Protein AF-A0A4Y2PWN1-F1 (afdb_monomer_lite)

InterPro domains:
  IPR002181 Fibrinogen, alpha/beta/gamma chain, C-terminal globular domain [PF00147] (29-82)
  IPR036056 Fibrinogen-like, C-terminal [SSF56496] (23-85)

Structure (mmCIF, N/CA/C/O backbone):
data_AF-A0A4Y2PWN1-F1
#
_entry.id   AF-A0A4Y2PWN1-F1
#
loop_
_atom_site.group_PDB
_atom_site.id
_atom_site.type_symbol
_atom_site.label_atom_id
_atom_site.label_alt_id
_atom_site.label_comp_id
_atom_site.label_asym_id
_atom_site.label_entity_id
_atom_site.label_seq_id
_atom_site.pdbx_PDB_ins_code
_atom_s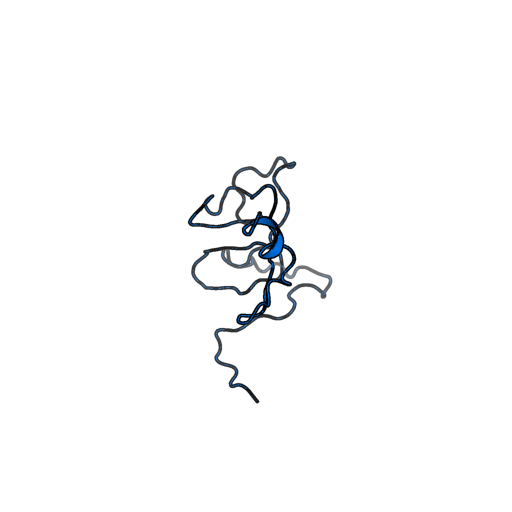ite.Cartn_x
_atom_site.Cartn_y
_atom_site.Cartn_z
_atom_site.occupancy
_atom_site.B_iso_or_equiv
_atom_site.auth_seq_id
_atom_site.auth_comp_id
_atom_site.auth_asym_id
_atom_site.auth_atom_id
_atom_site.pdbx_PDB_model_num
ATOM 1 N N . ARG A 1 1 ? 3.289 -3.353 26.428 1.00 36.75 1 ARG A N 1
ATOM 2 C CA . ARG A 1 1 ? 4.511 -3.913 25.803 1.00 36.75 1 ARG A CA 1
ATOM 3 C C . ARG A 1 1 ? 4.056 -5.117 24.985 1.00 36.75 1 ARG A C 1
ATOM 5 O O . ARG A 1 1 ? 3.662 -6.101 25.590 1.00 36.75 1 ARG A O 1
ATOM 12 N N . PHE A 1 2 ? 3.941 -4.991 23.663 1.00 30.86 2 PHE A N 1
ATOM 13 C CA . PHE A 1 2 ? 3.504 -6.098 22.799 1.00 30.86 2 PHE A CA 1
ATOM 14 C C . PHE A 1 2 ? 4.712 -6.987 22.457 1.00 30.86 2 PHE A C 1
ATOM 16 O O . PHE A 1 2 ? 5.807 -6.440 22.301 1.00 30.86 2 PHE A O 1
ATOM 23 N N . PRO A 1 3 ? 4.557 -8.322 22.396 1.00 35.69 3 PRO A N 1
ATOM 24 C CA . PRO A 1 3 ? 5.665 -9.226 22.122 1.00 35.69 3 PRO A CA 1
ATOM 25 C C . PRO A 1 3 ? 6.116 -9.063 20.667 1.00 35.69 3 PRO A C 1
ATOM 27 O O . PRO A 1 3 ? 5.306 -9.071 19.741 1.00 35.69 3 PRO A O 1
ATOM 30 N N . VAL A 1 4 ? 7.420 -8.867 20.476 1.00 42.16 4 VAL A N 1
ATOM 31 C CA . VAL A 1 4 ? 8.043 -8.792 19.154 1.00 42.16 4 VAL A CA 1
ATOM 32 C C . VAL A 1 4 ? 8.256 -10.222 18.673 1.00 42.16 4 VAL A C 1
ATOM 34 O O . VAL A 1 4 ? 9.286 -10.837 18.931 1.00 42.16 4 VAL A O 1
ATOM 37 N N . ASN A 1 5 ? 7.248 -10.773 18.008 1.00 39.56 5 ASN A N 1
ATOM 38 C CA . ASN A 1 5 ? 7.387 -12.019 17.266 1.00 39.56 5 ASN A CA 1
ATOM 39 C C . ASN A 1 5 ? 8.161 -11.684 15.981 1.00 39.56 5 ASN A C 1
ATOM 41 O O . ASN A 1 5 ? 7.864 -10.674 15.339 1.00 39.56 5 ASN A O 1
ATOM 45 N N . SER A 1 6 ? 9.136 -12.511 15.598 1.00 48.59 6 SER A N 1
ATOM 46 C CA . SER A 1 6 ? 10.117 -12.256 14.524 1.00 48.59 6 SER A CA 1
ATOM 47 C C . SER A 1 6 ? 9.549 -12.208 13.089 1.00 48.59 6 SER A C 1
ATOM 49 O O . SER A 1 6 ? 10.262 -12.498 12.133 1.00 48.59 6 SER A O 1
ATOM 51 N N . GLN A 1 7 ? 8.272 -11.863 12.918 1.00 43.41 7 GLN A N 1
ATOM 52 C CA . GLN A 1 7 ? 7.605 -11.682 11.625 1.00 43.41 7 GLN A CA 1
ATOM 53 C C . GLN A 1 7 ? 7.228 -10.222 11.331 1.00 43.41 7 GLN A C 1
ATOM 55 O O . GLN A 1 7 ? 6.675 -9.934 10.276 1.00 43.41 7 GLN A O 1
ATOM 60 N N . TRP A 1 8 ? 7.550 -9.279 12.220 1.00 44.53 8 TRP A N 1
ATOM 61 C CA . TRP A 1 8 ? 7.179 -7.870 12.056 1.00 44.53 8 TRP A CA 1
ATOM 62 C C . TRP A 1 8 ? 8.405 -6.968 11.916 1.00 44.53 8 TRP A C 1
ATOM 64 O O . TRP A 1 8 ? 8.633 -6.063 12.715 1.00 44.53 8 TRP A O 1
ATOM 74 N N . SER A 1 9 ? 9.200 -7.195 10.871 1.00 46.47 9 SER A N 1
ATOM 75 C CA . SER A 1 9 ? 10.255 -6.262 10.457 1.00 46.47 9 SER A CA 1
ATOM 76 C C . SER A 1 9 ? 9.642 -5.105 9.666 1.00 46.47 9 SER A C 1
ATOM 78 O O . SER A 1 9 ? 9.824 -4.992 8.458 1.00 46.47 9 SER A O 1
ATOM 80 N N . ALA A 1 10 ? 8.871 -4.250 10.333 1.00 59.16 10 ALA A N 1
ATOM 81 C CA . ALA A 1 10 ? 8.318 -3.039 9.736 1.00 59.16 10 ALA A CA 1
ATOM 82 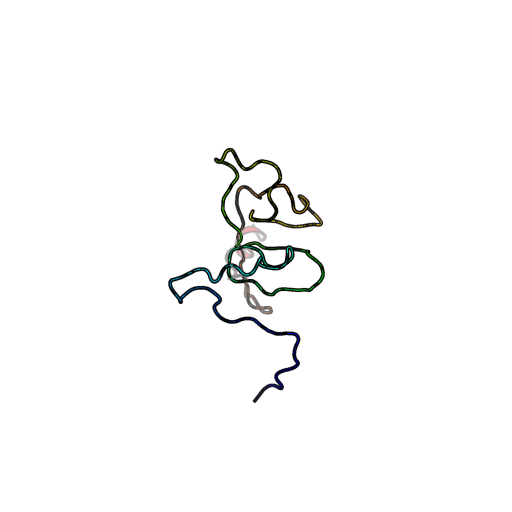C C . ALA A 1 10 ? 8.972 -1.808 10.369 1.00 59.16 10 ALA A C 1
ATOM 84 O O . ALA A 1 10 ? 8.355 -1.163 11.202 1.00 59.16 10 ALA A O 1
ATOM 85 N N . PHE A 1 11 ? 10.215 -1.482 9.998 1.00 42.69 11 PHE A N 1
ATOM 86 C CA . PHE A 1 11 ? 10.790 -0.151 10.234 1.00 42.69 11 PHE A CA 1
ATOM 87 C C . PHE A 1 11 ? 11.972 0.126 9.279 1.00 42.69 11 PHE A C 1
ATOM 89 O O . PHE A 1 11 ? 12.954 -0.605 9.255 1.00 42.69 11 PHE A O 1
ATOM 96 N N . LEU A 1 12 ? 11.825 1.190 8.476 1.00 45.53 12 LEU A N 1
ATOM 97 C CA . LEU A 1 12 ? 12.852 2.001 7.794 1.00 45.53 12 LEU A CA 1
ATOM 98 C C . LEU A 1 12 ? 14.095 1.291 7.203 1.00 45.53 12 LEU A C 1
ATOM 100 O O . LEU A 1 12 ? 15.171 1.346 7.784 1.00 45.53 12 LEU A O 1
ATOM 104 N N . HIS A 1 13 ? 14.016 0.820 5.953 1.00 45.59 13 HIS A N 1
ATOM 105 C CA . HIS A 1 13 ? 15.212 0.519 5.137 1.00 45.59 13 HIS A CA 1
ATOM 106 C C . HIS A 1 13 ? 15.675 1.680 4.239 1.00 45.59 13 HIS A C 1
ATOM 108 O O . HIS A 1 13 ? 16.362 1.473 3.240 1.00 45.59 13 HIS A O 1
ATOM 114 N N . ARG A 1 14 ? 15.336 2.937 4.557 1.00 46.06 14 ARG A N 1
ATOM 115 C CA . ARG A 1 14 ? 15.934 4.067 3.830 1.00 46.06 14 ARG A CA 1
ATOM 116 C C . ARG A 1 14 ? 16.146 5.298 4.700 1.00 46.06 14 ARG A C 1
ATOM 118 O O . ARG A 1 14 ? 15.362 6.242 4.676 1.00 46.06 14 ARG A O 1
ATOM 125 N N . ARG A 1 15 ? 17.266 5.291 5.426 1.00 39.78 15 ARG A N 1
ATOM 126 C CA . ARG A 1 15 ? 18.016 6.520 5.725 1.00 39.78 15 ARG A CA 1
ATOM 127 C C . ARG A 1 15 ? 19.537 6.332 5.839 1.00 39.78 15 ARG A C 1
ATOM 129 O O . ARG A 1 15 ? 20.194 7.191 6.408 1.00 39.78 15 ARG A O 1
ATOM 136 N N . SER A 1 16 ? 20.109 5.266 5.278 1.00 38.69 16 SER A N 1
ATOM 137 C CA . SER A 1 16 ? 21.560 5.164 5.091 1.00 38.69 16 SER A CA 1
ATOM 138 C C . SER A 1 16 ? 21.888 5.302 3.609 1.00 38.69 16 SER A C 1
ATOM 140 O O . SER A 1 16 ? 21.533 4.470 2.776 1.00 38.69 16 SER A O 1
ATOM 142 N N . SER A 1 17 ? 22.534 6.412 3.283 1.00 45.59 17 SER A N 1
ATOM 143 C CA . SER A 1 17 ? 23.409 6.537 2.126 1.00 45.59 17 SER A CA 1
ATOM 144 C C . SER A 1 17 ? 24.320 5.309 2.005 1.00 45.59 17 SER A C 1
ATOM 146 O O . SER A 1 17 ? 24.918 4.922 3.003 1.00 45.59 17 SER A O 1
ATOM 148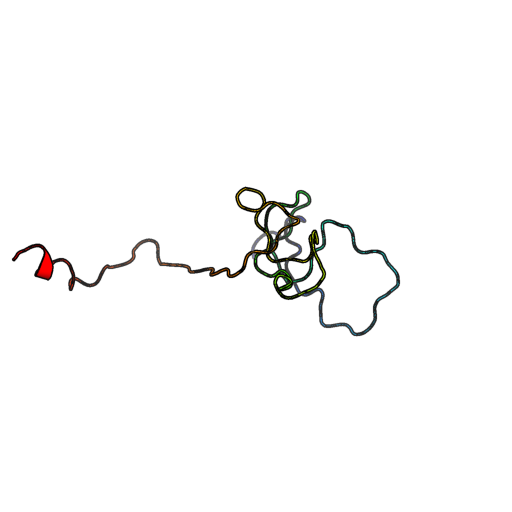 N N . GLN A 1 18 ? 24.469 4.805 0.774 1.00 43.81 18 GLN A N 1
ATOM 149 C CA . GLN A 1 18 ? 25.369 3.741 0.287 1.00 43.81 18 GLN A CA 1
ATOM 150 C C . GLN A 1 18 ? 24.737 2.342 0.130 1.00 43.81 18 GLN A C 1
ATOM 152 O O . GLN A 1 18 ? 24.308 1.744 1.114 1.00 43.81 18 GLN A O 1
ATOM 157 N N . PRO A 1 19 ? 24.714 1.780 -1.098 1.00 45.97 19 PRO A N 1
ATOM 158 C CA . PRO A 1 19 ? 24.396 0.378 -1.298 1.00 45.97 19 PRO A CA 1
ATOM 159 C C . PRO A 1 19 ? 25.660 -0.442 -1.019 1.00 45.97 19 PRO A C 1
ATOM 161 O O . PRO A 1 19 ? 26.627 -0.392 -1.784 1.00 45.97 19 PRO A O 1
ATOM 164 N N . THR A 1 20 ? 25.675 -1.217 0.062 1.00 43.06 20 THR A N 1
ATOM 165 C CA . THR A 1 20 ? 26.509 -2.421 0.077 1.00 43.06 20 THR A CA 1
ATOM 166 C C . THR A 1 20 ? 25.988 -3.341 -1.028 1.00 43.06 20 THR A C 1
ATOM 168 O O . THR A 1 20 ? 24.783 -3.441 -1.252 1.00 43.06 20 THR A O 1
ATOM 171 N N . LYS A 1 21 ? 26.902 -3.950 -1.788 1.00 48.56 21 LYS A N 1
ATOM 172 C CA . LYS A 1 21 ? 26.632 -4.785 -2.974 1.00 48.56 21 LYS A CA 1
ATOM 173 C C . LYS A 1 21 ? 25.972 -6.133 -2.628 1.00 48.56 21 LYS A C 1
ATOM 175 O O . LYS A 1 21 ? 26.291 -7.145 -3.242 1.00 48.56 21 LYS A O 1
ATOM 180 N N . GLU A 1 22 ? 25.096 -6.173 -1.635 1.00 54.94 22 GLU A N 1
ATOM 181 C CA . GLU A 1 22 ? 24.272 -7.340 -1.350 1.00 54.94 22 GLU A CA 1
ATOM 182 C C . GLU A 1 22 ? 23.006 -7.249 -2.199 1.00 54.94 22 GLU A C 1
ATOM 184 O O . GLU A 1 22 ? 22.250 -6.276 -2.136 1.00 54.94 22 GLU A O 1
ATOM 189 N N . SER A 1 23 ? 22.794 -8.253 -3.049 1.00 64.06 23 SER A N 1
ATOM 190 C CA . SER A 1 23 ? 21.553 -8.389 -3.801 1.00 64.06 23 SER A CA 1
ATOM 191 C C . SER A 1 23 ? 20.404 -8.529 -2.808 1.00 64.06 23 SER A C 1
ATOM 193 O O . SER A 1 23 ? 20.310 -9.530 -2.095 1.00 64.06 23 SER A O 1
ATOM 195 N N . LYS A 1 24 ? 19.528 -7.525 -2.750 1.00 69.25 24 LYS A N 1
ATOM 196 C CA . LYS A 1 24 ? 18.286 -7.618 -1.984 1.00 69.25 24 LYS A CA 1
ATOM 197 C C . LYS A 1 24 ? 17.486 -8.855 -2.447 1.00 69.25 24 LYS A C 1
ATOM 199 O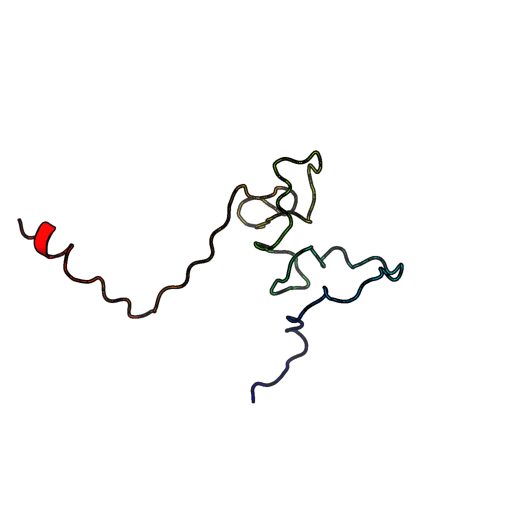 O . LYS A 1 24 ? 17.412 -9.088 -3.655 1.00 69.25 24 LYS A O 1
ATOM 204 N N . PRO A 1 25 ? 16.885 -9.637 -1.533 1.00 72.38 25 PRO A N 1
ATOM 205 C CA . PRO A 1 25 ? 15.964 -10.705 -1.906 1.00 72.38 25 PRO A CA 1
ATOM 206 C C . PRO A 1 25 ? 14.825 -10.171 -2.783 1.00 72.38 25 PRO A C 1
ATOM 208 O O . PRO A 1 25 ? 14.344 -9.062 -2.555 1.00 72.38 25 PRO A O 1
ATOM 211 N N . GLU A 1 26 ? 14.359 -10.971 -3.743 1.00 70.50 26 GLU A N 1
ATOM 212 C CA . GLU A 1 26 ? 13.318 -10.589 -4.715 1.00 70.50 26 GLU A CA 1
ATOM 213 C C . GLU A 1 26 ? 12.006 -10.130 -4.049 1.00 70.50 26 GLU A C 1
ATOM 215 O O . GLU A 1 26 ? 11.343 -9.202 -4.509 1.00 70.50 26 GLU A O 1
ATOM 220 N N . TRP A 1 27 ? 11.667 -10.706 -2.892 1.00 72.31 27 TRP A N 1
ATOM 221 C CA . TRP A 1 27 ? 10.488 -10.326 -2.112 1.00 72.31 27 TRP A CA 1
ATOM 222 C C . TRP A 1 27 ? 10.624 -8.965 -1.397 1.00 72.31 27 TRP A C 1
ATOM 224 O O . TRP A 1 27 ? 9.612 -8.403 -0.960 1.00 72.31 27 TRP A O 1
ATOM 234 N N . ILE A 1 28 ? 11.837 -8.395 -1.311 1.00 75.69 28 ILE A N 1
ATOM 235 C CA . ILE A 1 28 ? 12.082 -7.037 -0.801 1.00 75.69 28 ILE A CA 1
ATOM 236 C C . ILE A 1 28 ? 11.883 -6.019 -1.930 1.00 75.69 28 ILE A C 1
ATOM 238 O O . ILE A 1 28 ? 12.784 -5.681 -2.709 1.00 75.69 28 ILE A O 1
ATOM 242 N N . ARG A 1 29 ? 10.663 -5.488 -1.972 1.00 79.81 29 ARG A N 1
ATOM 243 C CA . ARG A 1 29 ? 10.223 -4.459 -2.919 1.00 79.81 29 ARG A CA 1
ATOM 244 C C . ARG A 1 29 ? 10.464 -3.050 -2.376 1.00 79.81 29 ARG A C 1
ATOM 246 O O . ARG A 1 29 ? 10.631 -2.848 -1.174 1.00 79.81 29 ARG A O 1
ATOM 253 N N . SER A 1 30 ? 10.500 -2.073 -3.278 1.00 83.31 30 SER A N 1
ATOM 254 C CA . SER A 1 30 ? 10.555 -0.654 -2.919 1.00 83.31 30 SER A CA 1
ATOM 255 C C . SER A 1 30 ? 9.348 -0.210 -2.082 1.00 83.31 30 SER A C 1
ATOM 257 O O . SER A 1 30 ? 8.244 -0.728 -2.237 1.00 83.31 30 SER A O 1
ATOM 259 N N . GLY A 1 31 ? 9.571 0.794 -1.228 1.00 85.31 31 GLY A N 1
ATOM 260 C CA . GLY A 1 31 ? 8.556 1.337 -0.323 1.00 85.31 31 GLY A CA 1
ATOM 261 C C . GLY A 1 31 ? 8.487 0.620 1.025 1.00 85.31 31 GLY A C 1
ATOM 262 O O . GLY A 1 31 ? 8.807 -0.557 1.151 1.00 85.31 31 GLY A O 1
ATOM 263 N N . GLY A 1 32 ? 8.090 1.343 2.075 1.00 86.81 32 GLY A N 1
ATOM 264 C CA . GLY A 1 32 ? 7.813 0.720 3.371 1.00 86.81 32 GLY A CA 1
ATOM 265 C C . GLY A 1 32 ? 6.502 -0.056 3.299 1.00 86.81 32 GLY A C 1
ATOM 266 O O . GLY A 1 32 ? 5.486 0.520 2.922 1.00 86.81 32 GLY A O 1
ATOM 267 N N . TRP A 1 33 ? 6.499 -1.337 3.658 1.00 89.12 33 TRP A N 1
ATOM 268 C CA . TRP A 1 33 ? 5.302 -2.175 3.603 1.00 89.12 33 TRP A CA 1
ATOM 269 C C . TRP A 1 33 ? 5.298 -3.220 4.722 1.00 89.12 33 TRP A C 1
ATOM 271 O O . TRP A 1 33 ? 6.345 -3.536 5.288 1.00 89.12 33 TRP A O 1
ATOM 281 N N . TRP A 1 34 ? 4.128 -3.776 5.032 1.00 86.75 34 TRP A N 1
ATOM 282 C CA . TRP A 1 34 ? 4.027 -4.973 5.868 1.00 86.75 34 TRP A CA 1
ATOM 283 C C . TRP A 1 34 ? 4.414 -6.190 5.025 1.00 86.75 34 TRP A C 1
ATOM 285 O O . TRP A 1 34 ? 3.602 -6.730 4.273 1.00 86.75 34 TRP A O 1
ATOM 295 N N . LEU A 1 35 ? 5.695 -6.556 5.084 1.00 79.62 35 LEU A N 1
ATOM 296 C CA . LEU A 1 35 ? 6.273 -7.597 4.240 1.00 79.62 35 LEU A CA 1
ATOM 297 C C . LEU A 1 35 ? 5.892 -9.004 4.712 1.00 79.62 35 LEU A C 1
ATOM 299 O O . LEU A 1 35 ? 5.725 -9.263 5.901 1.00 79.62 35 LEU A O 1
ATOM 303 N N . ASN A 1 36 ? 5.809 -9.917 3.749 1.00 79.31 36 ASN A N 1
ATOM 304 C CA . ASN A 1 36 ? 5.628 -11.347 3.952 1.00 79.31 36 ASN A CA 1
ATOM 305 C C . ASN A 1 36 ? 6.589 -12.091 3.005 1.00 79.31 36 ASN A C 1
ATOM 307 O O . ASN A 1 36 ? 6.949 -11.558 1.955 1.00 79.31 36 ASN A O 1
ATOM 311 N N . HIS A 1 37 ? 6.992 -13.308 3.371 1.00 77.50 37 HIS A N 1
ATOM 312 C CA . HIS A 1 37 ? 7.806 -14.190 2.530 1.00 77.50 37 HIS A CA 1
ATOM 313 C C . HIS A 1 37 ? 7.094 -1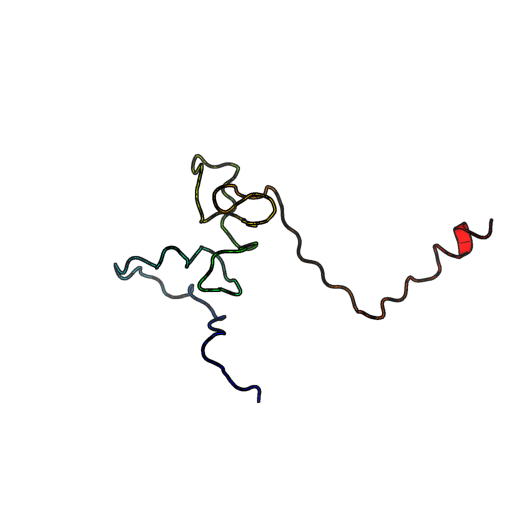4.576 1.223 1.00 77.50 37 HIS A C 1
ATOM 315 O O . HIS A 1 37 ? 7.751 -14.829 0.220 1.00 77.50 37 HIS A O 1
ATOM 321 N N . ILE A 1 38 ? 5.755 -14.571 1.222 1.00 79.88 38 ILE A N 1
ATOM 322 C CA . ILE A 1 38 ? 4.934 -14.698 0.015 1.00 79.88 38 ILE A CA 1
ATOM 323 C C . ILE A 1 38 ? 4.555 -13.298 -0.461 1.00 79.88 38 ILE A C 1
ATOM 325 O O . ILE A 1 38 ? 3.925 -12.520 0.265 1.00 79.88 38 ILE A O 1
ATOM 329 N N . MET A 1 39 ? 4.921 -12.981 -1.700 1.00 76.50 39 MET A N 1
ATOM 330 C CA . MET A 1 39 ? 4.532 -11.728 -2.336 1.00 76.50 39 MET A CA 1
ATOM 331 C C . MET A 1 39 ? 3.006 -11.705 -2.464 1.00 76.50 39 MET A C 1
ATOM 333 O O . MET A 1 39 ? 2.389 -12.690 -2.841 1.00 76.50 39 MET A O 1
ATOM 337 N N . THR A 1 40 ? 2.368 -10.602 -2.078 1.00 86.19 40 THR A N 1
ATOM 338 C CA . THR A 1 40 ? 0.897 -10.476 -2.127 1.00 86.19 40 THR A CA 1
ATOM 339 C C . THR A 1 40 ? 0.497 -9.090 -2.600 1.00 86.19 40 THR A C 1
ATOM 341 O O . THR A 1 40 ? -0.100 -8.929 -3.656 1.00 86.19 40 THR A O 1
ATOM 344 N N . THR A 1 41 ? 0.887 -8.054 -1.869 1.00 89.81 41 THR A N 1
ATOM 345 C CA . THR A 1 41 ? 0.614 -6.667 -2.250 1.00 89.81 41 THR A CA 1
ATOM 346 C C . THR A 1 41 ? 1.774 -5.765 -1.849 1.00 89.81 41 THR A C 1
ATOM 348 O O . THR A 1 41 ? 2.585 -6.144 -1.001 1.00 89.81 41 THR A O 1
ATOM 351 N N . SER A 1 42 ? 1.896 -4.624 -2.514 1.00 91.12 42 SER A N 1
ATOM 352 C CA . SER A 1 42 ? 2.733 -3.500 -2.106 1.00 91.12 42 SER A CA 1
ATOM 353 C C . SER A 1 42 ? 2.100 -2.232 -2.666 1.00 91.12 42 SER A C 1
ATOM 355 O O . SER A 1 42 ? 2.344 -1.871 -3.816 1.00 91.12 42 SER A O 1
ATOM 357 N N . LEU A 1 43 ? 1.253 -1.566 -1.877 1.00 92.81 43 LEU A N 1
ATOM 358 C CA . LEU A 1 43 ? 0.602 -0.323 -2.318 1.00 92.81 43 LEU A CA 1
ATOM 359 C C . LEU A 1 43 ? 1.527 0.901 -2.185 1.00 92.81 43 LEU A C 1
ATOM 361 O O . LEU A 1 43 ? 1.202 1.976 -2.668 1.00 92.81 43 LEU A O 1
ATOM 365 N N . ASN A 1 44 ? 2.702 0.719 -1.571 1.00 91.94 44 ASN A N 1
ATOM 366 C CA . ASN A 1 44 ? 3.749 1.736 -1.439 1.00 91.94 44 ASN A CA 1
ATOM 367 C C . ASN A 1 44 ? 4.912 1.531 -2.431 1.00 91.94 44 ASN A C 1
ATOM 369 O O . ASN A 1 44 ? 5.980 2.115 -2.244 1.00 91.94 44 ASN A O 1
ATOM 373 N N . GLY A 1 45 ? 4.729 0.683 -3.450 1.00 89.75 45 GLY A N 1
ATOM 374 C CA . GLY A 1 45 ? 5.710 0.471 -4.515 1.00 89.75 45 GLY A CA 1
ATOM 375 C C . GLY A 1 45 ? 5.977 1.725 -5.355 1.00 89.75 45 GLY A C 1
ATOM 376 O O . GLY A 1 45 ? 5.335 2.765 -5.204 1.00 89.75 45 GLY A O 1
ATOM 377 N N . LEU A 1 46 ? 6.950 1.637 -6.259 1.00 89.56 46 LEU A N 1
ATOM 378 C CA . LEU A 1 46 ? 7.268 2.706 -7.202 1.00 89.56 46 LEU A CA 1
ATOM 379 C C . LEU A 1 46 ? 6.103 2.927 -8.176 1.00 89.56 46 LEU A C 1
ATOM 381 O O . LEU A 1 46 ? 5.531 1.978 -8.705 1.00 89.56 46 LEU A O 1
ATOM 385 N N . ASN A 1 47 ? 5.798 4.184 -8.488 1.00 87.75 47 ASN A N 1
ATOM 386 C CA . ASN A 1 47 ? 4.871 4.508 -9.567 1.00 87.75 47 ASN A CA 1
ATOM 387 C C . ASN A 1 47 ? 5.593 4.368 -10.921 1.00 87.75 47 ASN A C 1
ATOM 389 O O . ASN A 1 47 ? 6.343 5.261 -11.314 1.00 87.75 47 ASN A O 1
ATOM 393 N N . ILE A 1 48 ? 5.411 3.227 -11.592 1.00 85.25 48 ILE A N 1
ATOM 394 C CA . ILE A 1 48 ? 6.161 2.853 -12.809 1.00 85.25 48 ILE A CA 1
ATOM 395 C C . ILE A 1 48 ? 5.320 2.819 -14.092 1.00 85.25 48 ILE A C 1
ATOM 397 O O . ILE A 1 48 ? 5.858 2.535 -15.156 1.00 85.25 48 ILE A O 1
ATOM 401 N N . LEU A 1 49 ? 4.026 3.135 -14.029 1.00 78.19 49 LEU A N 1
ATOM 402 C CA . LEU A 1 49 ? 3.128 3.064 -15.193 1.00 78.19 49 LEU A CA 1
ATOM 403 C C . LEU A 1 49 ? 3.505 3.996 -16.344 1.00 78.19 49 LEU A C 1
ATOM 405 O O . LEU A 1 49 ? 3.252 3.671 -17.497 1.00 78.19 49 LEU A O 1
ATOM 409 N N . SER A 1 50 ? 4.120 5.135 -16.036 1.00 73.69 50 SER A N 1
ATOM 410 C CA . SER A 1 50 ? 4.605 6.089 -17.041 1.00 73.69 50 SER A CA 1
ATOM 411 C C . SER A 1 50 ? 6.062 5.842 -17.438 1.00 73.69 50 SER A C 1
ATOM 413 O O . SER A 1 50 ? 6.688 6.714 -18.037 1.00 73.69 50 SER A O 1
ATOM 415 N N . THR A 1 51 ? 6.630 4.699 -17.051 1.00 77.88 51 THR A N 1
ATOM 416 C CA . THR A 1 51 ? 8.022 4.343 -17.334 1.00 77.88 51 THR A CA 1
ATOM 417 C C . THR A 1 51 ? 8.085 3.164 -18.293 1.00 77.88 51 THR A C 1
ATOM 419 O O . THR A 1 51 ? 7.156 2.373 -18.414 1.00 77.88 51 THR A O 1
ATOM 422 N N . ASP A 1 52 ? 9.234 3.021 -18.928 1.00 72.69 52 ASP A N 1
ATOM 423 C CA . ASP A 1 52 ? 9.671 1.891 -19.743 1.00 72.69 52 ASP A CA 1
ATOM 424 C C . ASP A 1 52 ? 9.847 0.581 -18.949 1.00 72.69 52 ASP A C 1
ATOM 426 O O . ASP A 1 52 ? 10.088 -0.479 -19.529 1.00 72.69 52 ASP A O 1
ATOM 430 N N . LYS A 1 53 ? 9.677 0.618 -17.621 1.00 67.25 53 LYS A N 1
ATOM 431 C CA . LYS A 1 53 ? 9.718 -0.561 -16.747 1.00 67.25 53 LYS A CA 1
ATOM 432 C C . LYS A 1 53 ? 8.411 -1.346 -16.826 1.00 67.25 53 LYS A C 1
ATOM 434 O O . LYS A 1 53 ? 7.603 -1.342 -15.897 1.00 67.25 53 LYS A O 1
ATOM 439 N N . VAL A 1 54 ? 8.223 -2.043 -17.937 1.00 64.25 54 VAL A N 1
ATOM 440 C CA . VAL A 1 54 ? 7.165 -3.045 -18.095 1.00 64.25 54 VAL A CA 1
ATOM 441 C C . VAL A 1 54 ? 7.567 -4.306 -17.314 1.00 64.25 54 VAL A C 1
ATOM 443 O O . VAL A 1 54 ? 8.747 -4.645 -17.255 1.00 64.25 54 VAL A O 1
ATOM 446 N N . GLN A 1 55 ? 6.607 -4.986 -16.681 1.00 70.19 55 GLN A N 1
ATOM 447 C CA . GLN A 1 55 ? 6.823 -6.245 -15.947 1.00 70.19 55 GLN A CA 1
ATOM 448 C C . GLN A 1 55 ? 7.796 -6.170 -14.753 1.00 70.19 55 GLN A C 1
ATOM 450 O O . GLN A 1 55 ? 8.625 -7.053 -14.538 1.00 70.19 55 GLN A O 1
ATOM 455 N N . SER A 1 56 ? 7.692 -5.124 -13.931 1.00 79.06 56 SER A N 1
ATOM 456 C CA . SER A 1 56 ? 8.519 -4.980 -12.726 1.00 79.06 56 SER A CA 1
ATOM 457 C C . SER A 1 56 ? 7.722 -5.209 -11.444 1.00 79.06 56 SER A C 1
ATOM 459 O O . SER A 1 56 ? 6.667 -4.615 -11.237 1.00 79.06 56 SER A O 1
ATOM 461 N N . MET A 1 57 ? 8.298 -5.986 -10.522 1.00 82.81 57 MET A N 1
ATOM 462 C CA . MET A 1 57 ? 7.754 -6.207 -9.174 1.00 82.81 57 MET A CA 1
ATOM 463 C C . MET A 1 57 ? 7.967 -5.027 -8.222 1.00 82.81 57 MET A C 1
ATOM 465 O O . MET A 1 57 ? 7.481 -5.037 -7.091 1.00 82.81 57 MET A O 1
ATOM 469 N N . GLU A 1 58 ? 8.685 -3.995 -8.664 1.00 85.38 58 GLU A N 1
ATOM 470 C CA . GLU A 1 58 ? 8.897 -2.775 -7.885 1.00 85.38 58 GLU A CA 1
ATOM 471 C C . GLU A 1 58 ? 7.672 -1.857 -7.876 1.00 85.38 58 GLU A C 1
ATOM 473 O O . GLU A 1 58 ? 7.667 -0.886 -7.122 1.00 85.38 58 GLU A O 1
ATOM 478 N N . GLY A 1 59 ? 6.669 -2.143 -8.712 1.00 90.12 59 GLY A N 1
ATOM 479 C CA . GLY A 1 59 ? 5.473 -1.330 -8.887 1.00 90.12 59 GLY A CA 1
ATOM 480 C C . GLY A 1 59 ? 4.484 -1.364 -7.719 1.00 90.12 59 GLY A C 1
ATOM 481 O O . GLY A 1 59 ? 4.606 -2.139 -6.763 1.00 90.12 59 GLY A O 1
ATOM 482 N N . ILE A 1 60 ? 3.441 -0.546 -7.839 1.00 91.94 60 ILE A N 1
ATOM 483 C CA . ILE A 1 60 ? 2.273 -0.569 -6.953 1.00 91.94 60 ILE A CA 1
ATOM 484 C C . ILE A 1 60 ? 1.442 -1.813 -7.291 1.00 91.94 60 ILE A C 1
ATOM 486 O O . ILE A 1 60 ? 0.789 -1.842 -8.325 1.00 91.94 60 ILE A O 1
ATOM 490 N N . THR A 1 61 ? 1.469 -2.858 -6.466 1.00 91.12 61 THR A N 1
ATOM 491 C CA . THR A 1 61 ? 1.034 -4.209 -6.887 1.00 91.12 61 THR A CA 1
ATOM 492 C C . THR A 1 61 ? -0.001 -4.841 -5.964 1.00 91.12 61 THR A C 1
ATOM 494 O O . THR A 1 61 ? 0.007 -4.640 -4.743 1.00 91.12 61 THR A O 1
ATOM 497 N N . TRP A 1 62 ? -0.879 -5.663 -6.546 1.00 92.06 62 TRP A N 1
ATOM 498 C CA . TRP A 1 62 ? -1.899 -6.434 -5.834 1.00 92.06 62 TRP A CA 1
ATOM 499 C C . TRP A 1 62 ? -2.168 -7.753 -6.569 1.00 92.06 62 TRP A C 1
ATOM 501 O O . TRP A 1 62 ? -2.892 -7.776 -7.562 1.00 92.06 62 TRP A O 1
ATOM 511 N N . LEU A 1 63 ? -1.653 -8.859 -6.018 1.00 90.00 63 LEU A N 1
ATOM 512 C CA . LEU A 1 63 ? -1.707 -10.209 -6.594 1.00 90.00 63 LEU A CA 1
ATOM 513 C C . LEU A 1 63 ? -3.093 -10.593 -7.111 1.00 90.00 63 LEU A C 1
ATOM 515 O O . LEU A 1 63 ? -3.258 -10.900 -8.283 1.00 90.00 63 LEU A O 1
ATOM 519 N N . THR A 1 64 ? -4.101 -10.556 -6.241 1.00 90.50 64 THR A N 1
ATOM 520 C CA . THR A 1 64 ? -5.449 -11.044 -6.563 1.00 90.50 64 THR A CA 1
ATOM 521 C C . THR A 1 64 ? -6.246 -10.115 -7.482 1.00 90.50 64 THR A C 1
ATOM 523 O O . THR A 1 64 ? -7.426 -10.368 -7.700 1.00 90.50 64 THR A O 1
ATOM 526 N N . PHE A 1 65 ? -5.650 -9.025 -7.971 1.00 90.38 65 PHE A N 1
ATOM 527 C CA . PHE A 1 65 ? -6.304 -8.077 -8.872 1.00 90.38 65 PHE A CA 1
ATOM 528 C C . PHE A 1 65 ? -5.515 -7.866 -10.169 1.00 90.38 65 PHE A C 1
ATOM 530 O O . PHE A 1 65 ? -6.059 -8.079 -11.246 1.00 90.38 65 PHE A O 1
ATOM 537 N N . GLY A 1 66 ? -4.244 -7.468 -10.074 1.00 85.94 66 GLY A N 1
ATOM 538 C CA . GLY A 1 66 ? -3.412 -7.080 -11.220 1.00 85.94 66 GLY A CA 1
ATOM 539 C C . GLY A 1 66 ? -2.080 -7.823 -11.330 1.00 85.94 66 GLY A C 1
ATOM 540 O O . GLY A 1 66 ? -1.254 -7.432 -12.152 1.00 85.94 66 GLY A O 1
ATOM 541 N N . ASP A 1 67 ? -1.869 -8.875 -10.531 1.00 86.44 67 ASP A N 1
ATOM 542 C CA . ASP A 1 67 ? -0.594 -9.599 -10.407 1.00 86.44 67 ASP A CA 1
ATOM 543 C C . ASP A 1 67 ? 0.549 -8.729 -9.810 1.00 86.44 67 ASP A C 1
ATOM 545 O O . ASP A 1 67 ? 0.321 -7.632 -9.282 1.00 86.44 67 ASP A O 1
ATOM 549 N N . PHE A 1 68 ? 1.788 -9.233 -9.810 1.00 84.94 68 PHE A N 1
ATOM 550 C CA . PHE A 1 68 ? 2.985 -8.546 -9.304 1.00 84.94 68 PHE A CA 1
ATOM 551 C C . PHE A 1 68 ? 3.720 -7.720 -10.346 1.00 84.94 68 PHE A C 1
ATOM 553 O O . PHE A 1 68 ? 4.554 -6.899 -9.985 1.00 84.94 68 PHE A O 1
ATOM 560 N N . GLN A 1 69 ? 3.483 -7.978 -11.625 1.00 83.56 69 GLN A N 1
ATOM 561 C CA . GLN A 1 69 ? 4.265 -7.381 -12.705 1.00 83.56 69 GLN A CA 1
ATOM 562 C C . GLN A 1 69 ? 3.614 -6.123 -13.287 1.00 83.56 69 GLN A C 1
ATOM 564 O O . GLN A 1 69 ? 4.286 -5.341 -13.961 1.00 83.56 69 GLN A O 1
ATOM 569 N N . ASN A 1 70 ? 2.332 -5.895 -12.986 1.00 81.31 70 ASN A N 1
ATOM 570 C CA . ASN A 1 70 ? 1.610 -4.703 -13.406 1.00 81.31 70 ASN A CA 1
ATOM 571 C C . ASN A 1 70 ? 1.453 -3.745 -12.230 1.00 81.31 70 ASN A C 1
ATOM 573 O O . ASN A 1 70 ? 0.927 -4.102 -11.174 1.00 81.31 70 ASN A O 1
ATOM 577 N N . SER A 1 71 ? 1.882 -2.503 -12.433 1.00 89.44 71 SER A N 1
ATOM 578 C CA . SER A 1 71 ? 1.634 -1.446 -11.463 1.00 89.44 71 SER A CA 1
ATOM 579 C C . SER A 1 71 ? 0.218 -0.896 -11.627 1.00 89.44 71 SER A C 1
ATOM 581 O O . SER A 1 71 ? -0.236 -0.652 -12.742 1.00 89.44 71 SER A O 1
ATOM 583 N N . LEU A 1 72 ? -0.461 -0.653 -10.509 1.00 90.31 72 LEU A N 1
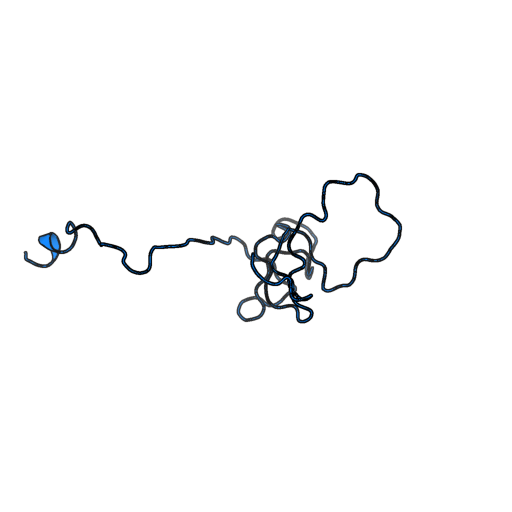ATOM 584 C CA . LEU A 1 72 ? -1.742 0.046 -10.447 1.00 90.31 72 LEU A CA 1
ATOM 585 C C . LEU A 1 72 ? -1.553 1.543 -10.708 1.00 90.31 72 LEU A C 1
ATOM 587 O O . LEU A 1 72 ? -0.563 2.129 -10.273 1.00 90.31 72 LEU A O 1
ATOM 591 N N . VAL A 1 73 ? -2.531 2.155 -11.390 1.00 90.50 73 VAL A N 1
ATOM 592 C CA . VAL A 1 73 ? -2.540 3.591 -11.752 1.00 90.50 73 VAL A CA 1
ATOM 593 C C . VAL A 1 73 ? -2.662 4.478 -10.532 1.00 90.50 73 VAL A C 1
ATOM 595 O O . VAL A 1 73 ? -2.035 5.531 -10.448 1.00 90.50 73 VAL A O 1
ATOM 598 N N . SER A 1 74 ? -3.476 4.048 -9.580 1.00 90.06 74 SER A N 1
ATOM 599 C CA . SER A 1 74 ? -3.698 4.763 -8.340 1.00 90.06 74 SER A CA 1
ATOM 600 C C . SER A 1 74 ? -4.134 3.784 -7.267 1.00 90.06 74 SER A C 1
ATOM 602 O O . SER A 1 74 ? -4.774 2.769 -7.550 1.00 90.06 74 SER A O 1
ATOM 604 N N . THR A 1 75 ? -3.786 4.104 -6.029 1.00 92.94 75 THR A N 1
ATOM 605 C CA . THR A 1 75 ? -4.189 3.360 -4.841 1.00 92.94 75 THR A CA 1
ATOM 606 C C . THR A 1 75 ? -4.480 4.328 -3.721 1.00 92.94 75 THR A C 1
ATOM 608 O O . THR A 1 75 ? -3.731 5.278 -3.499 1.00 92.94 75 THR A O 1
ATOM 611 N N . GLU A 1 76 ? -5.531 4.048 -2.965 1.00 96.38 76 GLU A N 1
ATOM 612 C CA . GLU A 1 76 ? -5.913 4.847 -1.816 1.00 96.38 76 GLU A CA 1
ATOM 613 C C . GLU A 1 76 ? -6.256 3.924 -0.644 1.00 96.38 76 GLU A C 1
ATOM 615 O O . GLU A 1 76 ? -7.089 3.028 -0.772 1.00 96.38 76 GLU A O 1
ATOM 620 N N . ILE A 1 77 ? -5.610 4.139 0.507 1.00 94.88 77 ILE A N 1
ATOM 621 C CA . ILE A 1 77 ? -5.916 3.423 1.750 1.00 94.88 77 ILE A CA 1
ATOM 622 C C . ILE A 1 77 ? -6.653 4.389 2.671 1.00 94.88 77 ILE A C 1
ATOM 624 O O . ILE A 1 77 ? -6.086 5.366 3.157 1.00 94.88 77 ILE A O 1
ATOM 628 N N . LYS A 1 78 ? -7.925 4.098 2.932 1.00 95.94 78 LYS A N 1
ATOM 629 C CA . LYS A 1 78 ? -8.775 4.859 3.849 1.00 95.94 78 LYS A CA 1
ATOM 630 C C . LYS A 1 78 ? -9.220 3.963 4.991 1.00 95.94 78 LYS A C 1
ATOM 632 O O . LYS A 1 78 ? -9.586 2.809 4.787 1.00 95.94 78 LYS A O 1
ATOM 637 N N . VAL A 1 79 ? -9.237 4.521 6.194 1.00 95.06 79 VAL A N 1
ATOM 638 C CA . VAL A 1 79 ? -9.799 3.866 7.376 1.00 95.06 79 VAL A CA 1
ATOM 639 C C . VAL A 1 79 ? -11.013 4.637 7.860 1.00 95.06 79 VAL A C 1
ATOM 641 O O . VAL A 1 79 ? -11.082 5.862 7.757 1.00 95.06 79 VAL A O 1
ATOM 644 N N . ARG A 1 80 ? -11.984 3.910 8.402 1.00 92.88 80 ARG A N 1
ATOM 645 C CA . ARG A 1 80 ? -13.210 4.476 8.960 1.00 92.88 80 ARG A CA 1
ATOM 646 C C . ARG A 1 80 ? -13.502 3.799 10.300 1.00 92.88 80 ARG A C 1
ATOM 648 O O . ARG A 1 80 ? -13.340 2.582 10.397 1.00 92.88 80 ARG A O 1
ATOM 655 N N . PRO A 1 81 ? -13.932 4.544 11.336 1.00 94.75 81 PRO A N 1
ATOM 656 C CA . PRO A 1 81 ? -14.367 3.948 12.593 1.00 94.75 81 PRO A CA 1
ATOM 657 C C . PRO A 1 81 ? -15.439 2.875 12.384 1.00 94.75 81 PRO A C 1
ATOM 659 O O . PRO A 1 81 ? -16.383 3.082 11.626 1.00 94.75 81 PRO A O 1
ATOM 662 N N . LYS A 1 82 ? -15.350 1.761 13.123 1.00 90.81 82 LYS A N 1
ATOM 663 C CA . LYS A 1 82 ? -16.348 0.676 13.063 1.00 90.81 82 LYS A CA 1
ATOM 664 C C . LYS A 1 82 ? -17.766 1.168 13.380 1.00 90.81 82 LYS A C 1
ATOM 666 O O . LYS A 1 82 ? -18.728 0.717 12.774 1.00 90.81 82 LYS A O 1
ATOM 671 N N . LYS A 1 83 ? -17.894 2.111 14.321 1.00 88.81 83 LYS A N 1
ATOM 672 C CA . LYS A 1 83 ? -19.154 2.792 14.661 1.00 88.81 83 LYS A CA 1
ATOM 673 C C . LYS A 1 83 ? -19.223 4.152 13.980 1.00 88.81 83 LYS A C 1
ATOM 675 O O . LYS A 1 83 ? -19.245 5.189 14.644 1.00 88.81 83 LYS A O 1
ATOM 680 N N . PHE A 1 84 ? -19.194 4.159 12.656 1.00 88.94 84 PHE A N 1
ATOM 681 C CA . PHE A 1 84 ? -19.327 5.409 11.935 1.00 88.94 84 PHE A CA 1
ATOM 682 C C . PHE A 1 84 ? -20.771 5.897 11.986 1.00 88.94 84 PHE A C 1
ATOM 684 O O . PHE A 1 84 ? -21.675 5.252 11.459 1.00 88.94 84 PHE A O 1
ATOM 691 N N . LYS A 1 85 ? -20.987 7.059 12.598 1.00 84.69 85 LYS A N 1
ATOM 692 C CA . LYS A 1 85 ? -22.277 7.737 12.531 1.00 84.69 85 LYS A CA 1
ATOM 693 C C . LYS A 1 85 ? -22.402 8.368 11.151 1.00 84.69 85 LYS A C 1
ATOM 695 O O . LYS A 1 85 ? -21.666 9.296 10.831 1.00 84.69 85 LYS A O 1
ATOM 700 N N . ILE A 1 86 ? -23.319 7.867 10.332 1.00 78.94 86 ILE A N 1
ATOM 701 C CA . ILE A 1 86 ? -23.783 8.631 9.177 1.00 78.94 86 ILE A CA 1
ATOM 702 C C . ILE A 1 86 ? -24.583 9.783 9.784 1.00 78.94 86 ILE A C 1
ATOM 704 O O . ILE A 1 86 ? -25.622 9.559 10.404 1.00 78.94 86 ILE A O 1
ATOM 708 N N . HIS A 1 87 ? -24.042 11.002 9.745 1.00 66.38 87 HIS A N 1
ATOM 709 C CA . HIS A 1 87 ? -24.809 12.165 10.174 1.00 66.38 87 HIS A CA 1
ATOM 710 C C . HIS A 1 87 ? -26.079 12.218 9.325 1.00 66.38 87 HIS A C 1
ATOM 712 O O . HIS A 1 87 ? -26.010 12.092 8.106 1.00 66.38 87 HIS A O 1
ATOM 718 N N . ALA A 1 88 ? -27.223 12.343 9.998 1.00 57.72 88 ALA A N 1
ATOM 719 C CA . ALA A 1 88 ? -28.581 12.190 9.484 1.00 57.72 88 ALA A CA 1
ATOM 720 C C . ALA A 1 88 ? -29.008 13.279 8.475 1.00 57.72 88 ALA A C 1
ATOM 722 O O . ALA A 1 88 ? -30.076 13.863 8.611 1.00 57.72 88 ALA A O 1
ATOM 723 N N . LYS A 1 89 ? -28.180 13.576 7.469 1.00 55.34 89 LYS A N 1
ATOM 724 C CA . LYS A 1 89 ? -28.579 14.373 6.305 1.00 55.34 89 LYS A CA 1
ATOM 725 C C . LYS A 1 89 ? -29.208 13.517 5.202 1.00 55.34 89 LYS A C 1
ATOM 727 O O . LYS A 1 89 ? -30.024 14.040 4.464 1.00 55.34 89 LYS A O 1
ATOM 732 N N . GLU A 1 90 ? -28.914 12.215 5.138 1.00 54.56 90 GLU A N 1
ATOM 733 C CA . GLU A 1 90 ? -29.556 11.306 4.168 1.00 54.56 90 GLU A CA 1
ATOM 734 C C . GLU A 1 90 ? -30.917 10.774 4.635 1.00 54.56 90 GLU A C 1
ATOM 736 O O . GLU A 1 90 ? -31.793 10.568 3.806 1.00 54.56 90 GLU A O 1
ATOM 741 N N . LYS A 1 91 ? -31.157 10.639 5.950 1.00 51.66 91 LYS A N 1
ATOM 742 C CA . LYS A 1 91 ? -32.477 10.220 6.462 1.00 51.66 91 LYS A CA 1
ATOM 743 C C . LYS A 1 91 ? -33.579 11.248 6.150 1.00 51.66 91 LYS A C 1
ATOM 745 O O . LYS A 1 91 ? -34.724 10.885 5.963 1.00 51.66 91 LYS A O 1
ATOM 750 N N . ALA A 1 92 ? -33.226 12.529 6.040 1.00 55.84 92 ALA A N 1
ATOM 751 C CA . ALA A 1 92 ? -34.178 13.583 5.687 1.00 55.84 92 ALA A CA 1
ATOM 752 C C . ALA A 1 92 ? -34.533 13.630 4.185 1.00 55.84 92 ALA A C 1
ATOM 754 O O . ALA A 1 92 ? -35.461 14.339 3.819 1.00 55.84 92 ALA A O 1
ATOM 755 N N . LEU A 1 93 ? -33.799 12.909 3.324 1.00 56.34 93 LEU A N 1
ATOM 756 C CA . LEU A 1 93 ? -34.041 12.841 1.875 1.00 56.34 93 LEU A CA 1
ATOM 757 C C . LEU A 1 93 ? -34.717 11.530 1.440 1.00 56.34 93 LEU A C 1
ATOM 759 O O . LEU A 1 93 ? -35.198 11.462 0.318 1.00 56.34 93 LEU A O 1
ATOM 763 N N . SER A 1 94 ? -34.750 10.501 2.297 1.00 56.66 94 SER A N 1
ATOM 764 C CA . SER A 1 94 ? -35.523 9.269 2.062 1.00 56.66 94 SER A CA 1
ATOM 765 C C . SER A 1 94 ? -36.972 9.348 2.545 1.00 56.66 94 SER A C 1
ATOM 767 O O . SER A 1 94 ? -37.771 8.485 2.196 1.00 56.66 94 SER A O 1
ATOM 769 N N . ASP A 1 95 ? -37.278 10.338 3.387 1.00 59.12 95 ASP A N 1
ATOM 770 C CA . ASP A 1 95 ? -38.572 10.508 4.057 1.00 59.12 95 ASP A CA 1
ATOM 771 C C . ASP A 1 95 ? -39.452 11.589 3.367 1.00 59.12 95 ASP A C 1
ATOM 773 O O . ASP A 1 95 ? -40.447 12.030 3.944 1.00 59.12 95 ASP A O 1
ATOM 777 N N . VAL A 1 96 ? -39.089 12.014 2.144 1.00 52.09 96 VAL A N 1
ATOM 778 C CA . VAL A 1 96 ? -39.869 12.881 1.227 1.00 52.09 96 VAL A CA 1
ATOM 779 C C . VAL A 1 96 ? -40.119 12.121 -0.068 1.00 52.09 96 VAL A C 1
ATOM 781 O O . VAL A 1 96 ? -41.271 12.162 -0.551 1.00 52.09 96 VAL A O 1
#

Organism: Araneus ventricosus (NCBI:txid182803)

pLDDT: mean 72.19, std 18.99, range [30.86, 96.38]

Foldseek 3Di:
DDDPDVQAPQDDPDDDPDDDPDDDPLQDEPAGDSGDPDRAFDQRADPPPPHPQQQDLSAGDGPVPQRRGDHDPDDDDDDDDPPDDPPCPVVVVVVD

Radius of gyration: 19.51 Å; chains: 1; bounding box: 66×29×46 Å

Secondary structure (DSSP, 8-state):
-----TT---S-S-S-----S----TT--SS-----SS--EETTSB--TTSS-TT-TTBSEEHHHHBTTS--S--------TT----TTSHHHH--

Sequence (96 aa):
RFPVNSQWSAFLHRRSSQPTKESKPEWIRSGGWWLNHIMTTSLNGLNILSTDKVQSMEGITWLTFGDFQNSLVSTEIKVRPKKFKIHAKEKALSDV